Protein AF-A0A367INP3-F1 (afdb_monomer)

Sequence (95 aa):
MYYDFNIPYPSNPTKEDLNRIEKILERIHSDQSSVIALNVSSKSGVSEVKPVLPIAPDRFPNMKQLTRATVEIDDHRKNYQLSSSSSSTHVDILA

Solvent-accessible surface area (backbone atoms only — not comparable to full-atom values): 5841 Å² total; per-residue (Å²): 118,49,78,46,73,69,45,81,36,66,90,77,70,49,74,68,52,52,55,51,50,49,55,51,49,56,72,68,59,57,102,52,49,32,42,37,16,42,24,32,72,31,72,90,36,72,81,76,62,71,77,69,77,70,78,60,52,88,81,39,79,56,47,50,70,39,29,22,39,36,50,57,81,92,46,83,82,70,51,59,70,72,76,69,74,80,76,55,91,64,50,76,39,83,80

Mean predicted aligned error: 5.39 Å

Nearest PDB structures (foldseek):
  1z2a-assembly1_A  TM=4.085E-01  e=4.819E+00  Mus musculus
  6dqw-assembly1_A  TM=3.239E-01  e=3.468E+00  Flavobacterium johnsoniae UW101
  1qg4-assembly1_A  TM=3.900E-01  e=4.512E+00  Canis lupus familiaris

pLDDT: mean 86.08, std 11.52, range [54.19, 96.38]

Radius of gyration: 14.35 Å; Cα contacts (8 Å, |Δi|>4): 149; chains: 1; bounding box: 31×33×38 Å

Secondary structure (DSSP, 8-state):
-EEEEEEE--SS--HHHHHHHHHHHHHH--SS-EEEEEEEEESS-GGG-PPPPPSSTTT-TTEEEEEEEEE--S-TTGGGGGTS-SS-TT-SEE-

Organism: Rhizopus azygosporus (NCBI:txid86630)

Structure (mmCIF, N/CA/C/O backbone):
data_AF-A0A367INP3-F1
#
_entry.id   AF-A0A367INP3-F1
#
loop_
_atom_site.group_PDB
_atom_site.id
_atom_site.type_symbol
_atom_site.label_atom_id
_atom_site.label_alt_id
_atom_site.label_comp_id
_atom_site.label_asym_id
_atom_site.label_entity_id
_atom_site.label_seq_id
_atom_site.pdbx_PDB_ins_code
_atom_site.Cartn_x
_atom_site.Cartn_y
_atom_site.Cartn_z
_atom_site.occupancy
_atom_site.B_iso_or_equiv
_atom_site.auth_seq_id
_atom_site.auth_comp_id
_atom_site.auth_asym_id
_atom_site.auth_atom_id
_atom_site.pdbx_PDB_model_num
ATOM 1 N N . MET A 1 1 ? -17.444 -5.603 7.859 1.00 85.00 1 MET A N 1
ATOM 2 C CA . MET A 1 1 ? -15.995 -5.723 7.582 1.00 85.00 1 MET A CA 1
ATOM 3 C C . MET A 1 1 ? -15.728 -5.128 6.213 1.00 85.00 1 MET A C 1
ATOM 5 O O . MET A 1 1 ? -16.404 -5.521 5.268 1.00 85.00 1 MET A O 1
ATOM 9 N N . TYR A 1 2 ? -14.820 -4.158 6.132 1.00 91.06 2 TYR A N 1
ATOM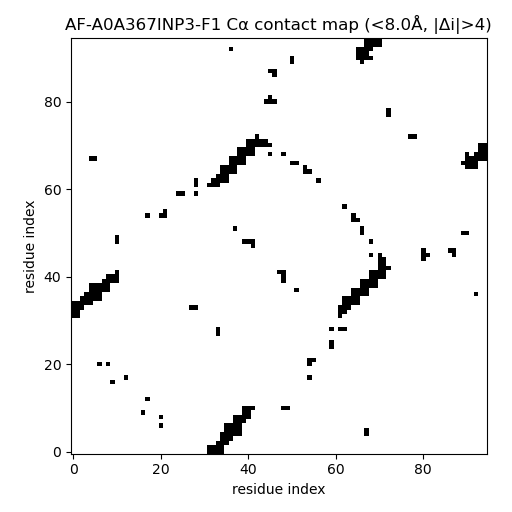 10 C CA . TYR A 1 2 ? -14.524 -3.396 4.913 1.00 91.06 2 TYR A CA 1
ATOM 11 C C . TYR A 1 2 ? -13.134 -3.738 4.361 1.00 91.06 2 TYR A C 1
ATOM 13 O O . TYR A 1 2 ? -12.214 -3.997 5.138 1.00 91.06 2 TYR A O 1
ATOM 21 N N . TYR A 1 3 ? -12.979 -3.706 3.036 1.00 93.62 3 TYR A N 1
ATOM 22 C CA . TYR A 1 3 ? -11.724 -4.010 2.353 1.00 93.62 3 TYR A CA 1
ATOM 23 C C . TYR A 1 3 ? -11.425 -2.990 1.256 1.00 93.62 3 TYR A C 1
ATOM 25 O O . TYR A 1 3 ? -12.282 -2.737 0.413 1.00 93.62 3 TYR A O 1
ATOM 33 N N . ASP A 1 4 ? -10.201 -2.460 1.232 1.00 94.44 4 ASP A N 1
ATOM 34 C CA . ASP A 1 4 ? -9.701 -1.640 0.120 1.00 94.44 4 ASP A CA 1
ATOM 35 C C . ASP A 1 4 ? -8.197 -1.843 -0.078 1.00 94.44 4 ASP A C 1
ATOM 37 O O . ASP A 1 4 ? -7.376 -1.401 0.721 1.00 94.44 4 ASP A O 1
ATOM 41 N N . PHE A 1 5 ? -7.819 -2.515 -1.160 1.00 95.38 5 PHE A N 1
ATOM 42 C CA . PHE A 1 5 ? -6.432 -2.907 -1.411 1.00 95.38 5 PHE A CA 1
ATOM 43 C C . PHE A 1 5 ? -5.712 -2.019 -2.432 1.00 95.38 5 PHE A C 1
ATOM 45 O O . PHE A 1 5 ? -4.748 -2.462 -3.065 1.00 95.38 5 PHE A O 1
ATOM 52 N N . ASN A 1 6 ? -6.183 -0.791 -2.663 1.00 95.44 6 ASN A N 1
ATOM 53 C CA . ASN A 1 6 ? -5.591 0.076 -3.679 1.00 95.44 6 ASN A CA 1
ATOM 54 C C . ASN A 1 6 ? -5.462 1.543 -3.255 1.00 95.44 6 ASN A C 1
ATOM 56 O O . ASN A 1 6 ? -5.536 2.432 -4.104 1.00 95.44 6 ASN A O 1
ATOM 60 N N . ILE A 1 7 ? -5.232 1.807 -1.968 1.00 95.75 7 ILE A N 1
ATOM 61 C CA . ILE A 1 7 ? -4.948 3.163 -1.490 1.00 95.75 7 ILE A CA 1
ATOM 62 C C . ILE A 1 7 ? -3.575 3.587 -2.033 1.00 95.75 7 ILE A C 1
ATOM 64 O O . ILE A 1 7 ? -2.580 2.966 -1.664 1.00 95.75 7 ILE A O 1
ATOM 68 N N . PRO A 1 8 ? -3.466 4.609 -2.902 1.00 94.06 8 PRO A N 1
ATOM 69 C CA . PRO A 1 8 ? -2.186 4.965 -3.506 1.00 94.06 8 PRO A CA 1
ATOM 70 C C . PRO A 1 8 ? -1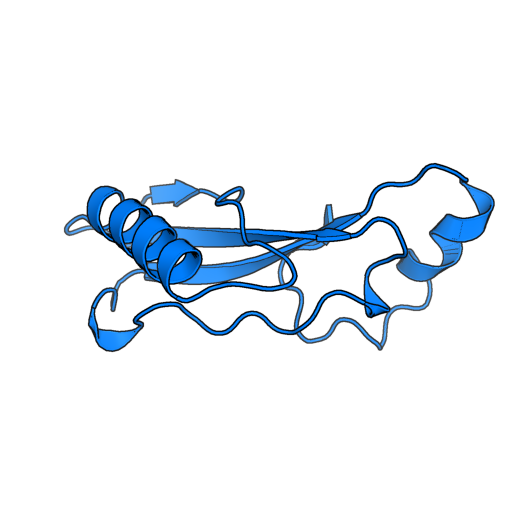.199 5.476 -2.454 1.00 94.06 8 PRO A C 1
ATOM 72 O O . PRO A 1 8 ? -1.512 6.413 -1.718 1.00 94.06 8 PRO A O 1
ATOM 75 N N . TYR A 1 9 ? -0.001 4.895 -2.418 1.00 94.50 9 TYR A N 1
ATOM 76 C CA . TYR A 1 9 ? 1.094 5.319 -1.554 1.00 94.50 9 TYR A CA 1
ATOM 77 C C . TYR A 1 9 ? 2.295 5.753 -2.409 1.00 94.50 9 TYR A C 1
ATOM 79 O O . TYR A 1 9 ? 2.857 4.939 -3.148 1.00 94.50 9 TYR A O 1
ATOM 87 N N . PRO A 1 10 ? 2.702 7.031 -2.355 1.00 91.19 10 PRO A N 1
ATOM 88 C CA . PRO A 1 10 ? 3.811 7.527 -3.160 1.00 91.19 10 PRO A CA 1
ATOM 89 C C . PRO A 1 10 ? 5.144 6.929 -2.699 1.00 91.19 10 PRO A C 1
ATOM 91 O O . PRO A 1 10 ? 5.406 6.802 -1.505 1.00 91.19 10 PRO A O 1
ATOM 94 N N . SER A 1 11 ? 6.033 6.619 -3.645 1.00 85.00 11 SER A N 1
ATOM 95 C CA . SER A 1 11 ? 7.338 6.002 -3.358 1.00 85.00 11 SER A CA 1
ATOM 96 C C . SER A 1 11 ? 8.246 6.880 -2.482 1.00 85.00 11 SER A C 1
ATOM 98 O O . SER A 1 11 ? 9.079 6.361 -1.740 1.00 85.00 11 SER A O 1
ATOM 100 N N . ASN A 1 12 ? 8.074 8.206 -2.552 1.00 88.06 12 ASN A N 1
ATOM 101 C CA . ASN A 1 12 ? 8.741 9.196 -1.706 1.00 88.06 12 ASN A CA 1
ATOM 102 C C . ASN A 1 12 ? 7.674 10.101 -1.065 1.00 88.06 12 ASN A C 1
ATOM 104 O O . ASN A 1 12 ? 7.362 11.152 -1.625 1.00 88.06 12 ASN A O 1
ATOM 108 N N . PRO A 1 13 ? 7.070 9.679 0.056 1.00 90.50 13 PRO A N 1
ATOM 109 C CA . PRO A 1 13 ? 5.956 10.394 0.663 1.00 90.50 13 PRO A CA 1
ATOM 110 C C . PRO A 1 13 ? 6.407 11.720 1.276 1.00 90.50 13 PRO A C 1
ATOM 112 O O . PRO A 1 13 ? 7.348 11.770 2.070 1.00 90.50 13 PRO A O 1
ATOM 115 N N . THR A 1 14 ? 5.701 12.795 0.935 1.00 94.06 14 THR A N 1
ATOM 116 C CA . THR A 1 14 ? 5.781 14.075 1.647 1.00 94.06 14 THR A CA 1
ATOM 117 C C . THR A 1 14 ? 4.845 14.075 2.857 1.00 94.06 14 THR A C 1
ATOM 119 O O . THR A 1 14 ? 3.982 13.206 3.008 1.00 94.06 14 THR A O 1
ATOM 122 N N . LYS A 1 15 ? 4.979 15.070 3.740 1.00 93.56 15 LYS A N 1
ATOM 123 C CA . LYS A 1 15 ? 4.066 15.218 4.883 1.00 93.56 15 LYS A CA 1
ATOM 124 C C . LYS A 1 15 ? 2.629 15.458 4.409 1.00 93.56 15 LYS A C 1
ATOM 126 O O . LYS A 1 15 ? 1.680 14.958 5.006 1.00 93.56 15 LYS A O 1
ATOM 131 N N . GLU A 1 16 ? 2.471 16.207 3.326 1.00 95.06 16 GLU A N 1
ATOM 132 C CA . GLU A 1 16 ? 1.196 16.496 2.682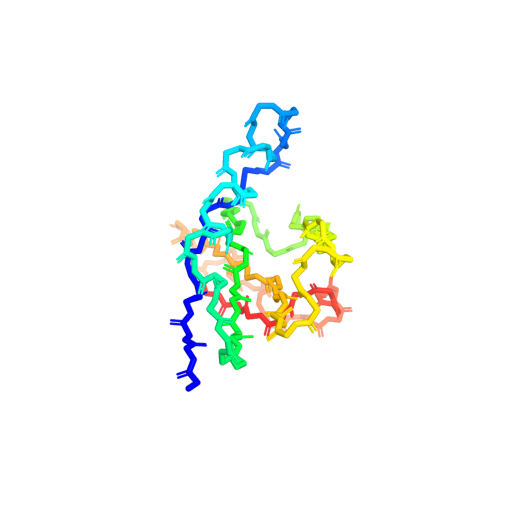 1.00 95.06 16 GLU A CA 1
ATOM 133 C C . GLU A 1 16 ? 0.535 15.220 2.147 1.00 95.06 16 GLU A C 1
ATOM 135 O O . GLU A 1 16 ? -0.669 15.033 2.340 1.00 95.06 16 GLU A O 1
ATOM 140 N N . ASP A 1 17 ? 1.319 14.318 1.548 1.00 93.88 17 ASP A N 1
ATOM 141 C CA . ASP A 1 17 ? 0.827 13.021 1.075 1.00 93.88 17 ASP A CA 1
ATOM 142 C C . ASP A 1 17 ? 0.313 12.161 2.228 1.00 93.88 17 ASP A C 1
ATOM 144 O O . ASP A 1 17 ? -0.801 11.640 2.162 1.00 93.88 17 ASP A O 1
ATOM 148 N N . LEU A 1 18 ? 1.088 12.060 3.312 1.00 94.19 18 LEU A N 1
ATOM 149 C CA . LEU A 1 18 ? 0.697 11.283 4.490 1.00 94.19 18 LEU A CA 1
ATOM 150 C C . LEU A 1 18 ? -0.585 11.835 5.122 1.00 94.19 18 LEU A C 1
ATOM 152 O O . LEU A 1 18 ? -1.507 11.068 5.387 1.00 94.19 18 LEU A O 1
ATOM 156 N N . ASN A 1 19 ? -0.702 13.159 5.255 1.00 95.19 19 ASN A N 1
ATOM 157 C CA . ASN A 1 19 ? -1.922 13.808 5.745 1.00 95.19 19 ASN A CA 1
ATOM 158 C C . ASN A 1 19 ? -3.130 13.538 4.833 1.00 95.19 19 ASN A C 1
ATOM 160 O O . ASN A 1 19 ? -4.267 13.426 5.297 1.00 95.19 19 ASN A O 1
ATOM 164 N N . ARG A 1 20 ? -2.918 13.479 3.513 1.00 95.31 20 ARG A N 1
ATOM 165 C CA . ARG A 1 20 ? -3.982 13.165 2.555 1.00 95.31 20 ARG A CA 1
ATOM 166 C C . ARG A 1 20 ? -4.436 11.718 2.699 1.00 95.31 20 ARG A C 1
ATOM 168 O O . ARG A 1 20 ? -5.641 11.481 2.705 1.00 95.31 20 ARG A O 1
ATOM 175 N N . ILE A 1 21 ? -3.501 10.777 2.811 1.00 95.75 21 ILE A N 1
ATOM 176 C CA . ILE A 1 21 ? -3.825 9.362 3.004 1.00 95.75 21 ILE A CA 1
ATOM 177 C C . ILE A 1 21 ? -4.532 9.173 4.343 1.00 95.75 21 ILE A C 1
ATOM 179 O O . ILE A 1 21 ? -5.575 8.536 4.384 1.00 95.75 21 ILE A O 1
ATOM 183 N N . GLU A 1 22 ? -4.060 9.810 5.411 1.00 95.44 22 GLU A N 1
ATOM 184 C CA . GLU A 1 22 ? -4.703 9.773 6.725 1.00 95.44 22 GLU A CA 1
ATOM 185 C C . GLU A 1 22 ? -6.168 10.235 6.674 1.00 95.44 22 GLU A C 1
ATOM 187 O O . GLU A 1 22 ? -7.035 9.572 7.234 1.00 95.44 22 GLU A O 1
ATOM 192 N N . LYS A 1 23 ? -6.487 11.296 5.919 1.00 94.88 23 LYS A N 1
ATOM 193 C CA . LYS A 1 23 ? -7.884 11.719 5.682 1.00 94.88 23 LYS A CA 1
ATOM 194 C C . LYS A 1 23 ? -8.708 10.690 4.906 1.00 94.88 23 LYS A C 1
ATOM 196 O O . LYS A 1 23 ? -9.925 10.633 5.071 1.00 94.88 23 LYS A O 1
ATOM 201 N N . ILE A 1 24 ? -8.084 9.920 4.015 1.00 94.44 24 ILE A N 1
ATOM 202 C CA . ILE A 1 24 ? -8.755 8.809 3.326 1.00 94.44 24 ILE A CA 1
ATOM 203 C C . ILE A 1 24 ? -9.041 7.694 4.335 1.00 94.44 24 ILE A C 1
ATOM 205 O O . ILE A 1 24 ? -10.175 7.223 4.400 1.00 94.44 24 ILE A O 1
ATOM 209 N N . LEU A 1 25 ? -8.054 7.330 5.159 1.00 94.88 25 LEU A N 1
ATOM 210 C CA . LEU A 1 25 ? -8.216 6.321 6.204 1.00 94.88 25 LEU A CA 1
ATOM 211 C C . LEU A 1 25 ? -9.289 6.730 7.215 1.00 94.88 25 LEU A C 1
ATOM 213 O O . LEU A 1 25 ? -10.112 5.902 7.570 1.00 94.88 25 LEU A O 1
ATOM 217 N N . GLU A 1 26 ? -9.367 8.004 7.594 1.00 94.38 26 GLU A N 1
ATOM 218 C CA . GLU A 1 26 ? -10.413 8.538 8.474 1.00 94.38 26 GLU A CA 1
ATOM 219 C C . GLU A 1 26 ? -11.824 8.388 7.888 1.00 94.38 26 GLU A C 1
ATOM 221 O O . GLU A 1 26 ? -12.762 8.092 8.618 1.00 94.38 26 GLU A O 1
ATOM 226 N N . ARG A 1 27 ? -11.986 8.527 6.566 1.00 91.12 27 ARG A N 1
ATOM 227 C CA . ARG A 1 27 ? -13.281 8.298 5.896 1.00 91.12 27 ARG A CA 1
ATOM 228 C C . ARG A 1 27 ? -13.657 6.822 5.816 1.00 91.12 27 ARG A C 1
ATOM 230 O O . ARG A 1 27 ? -14.840 6.501 5.797 1.00 91.12 27 ARG A O 1
ATOM 237 N N . ILE A 1 28 ? -12.661 5.947 5.704 1.00 91.06 28 ILE A N 1
ATOM 238 C CA . ILE A 1 28 ? -12.850 4.492 5.660 1.00 91.06 28 ILE A CA 1
ATOM 239 C C . ILE A 1 28 ? -13.088 3.939 7.068 1.00 91.06 28 ILE A C 1
ATOM 241 O O . ILE A 1 28 ? -13.845 2.982 7.248 1.00 91.06 28 ILE A O 1
ATOM 245 N N . HIS A 1 29 ? -12.429 4.534 8.061 1.00 87.44 29 HIS A N 1
ATOM 246 C CA . HIS A 1 29 ? -12.517 4.143 9.450 1.00 87.44 29 HIS A CA 1
ATOM 247 C C . HIS A 1 29 ? -13.949 4.353 9.946 1.00 87.44 29 HIS A C 1
ATOM 249 O O . HIS A 1 29 ? -14.402 5.466 10.200 1.00 87.44 29 HIS A O 1
ATOM 255 N N . SER A 1 30 ? -14.655 3.241 10.098 1.00 77.38 30 SER A N 1
ATOM 256 C CA . SER A 1 30 ? -15.978 3.157 10.709 1.00 77.38 30 SER A CA 1
ATOM 257 C C . SER A 1 30 ? -15.880 2.335 11.996 1.00 77.38 30 SER A C 1
ATOM 259 O O . SER A 1 30 ? -14.811 1.830 12.335 1.00 77.38 30 SER A O 1
ATOM 261 N N . ASP A 1 31 ? -16.998 2.131 12.691 1.00 76.12 31 ASP A N 1
ATOM 262 C CA . ASP A 1 31 ? -17.047 1.281 13.893 1.00 76.12 31 ASP A CA 1
ATOM 263 C C . ASP A 1 31 ? -16.763 -0.211 13.612 1.00 76.12 31 ASP A C 1
ATOM 265 O O . ASP A 1 31 ? -16.699 -1.027 14.530 1.00 76.12 31 ASP A O 1
ATOM 269 N N . GLN A 1 32 ? -16.599 -0.601 12.344 1.00 84.38 32 GLN A N 1
ATOM 270 C CA . GLN A 1 32 ? -16.311 -1.974 11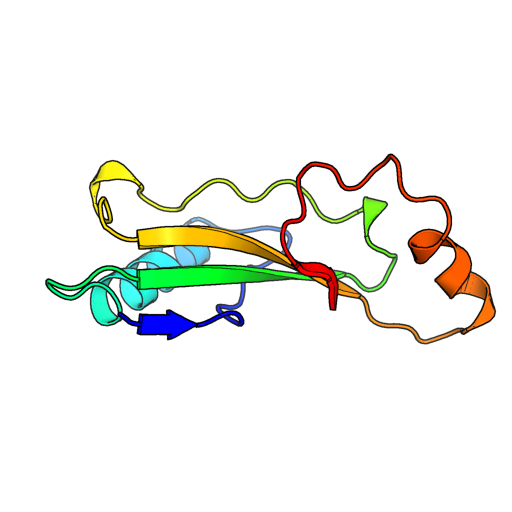.937 1.00 84.38 32 GLN A CA 1
ATOM 271 C C . GLN A 1 32 ? -14.829 -2.188 11.618 1.00 84.38 32 GLN A C 1
ATOM 273 O O . GLN A 1 32 ? -14.124 -1.286 11.169 1.00 84.38 32 GLN A O 1
ATOM 278 N N . SER A 1 33 ? -14.372 -3.435 11.753 1.00 91.81 33 SER A N 1
ATOM 279 C CA . SER A 1 33 ? -13.035 -3.832 11.313 1.00 91.81 33 SER A CA 1
ATOM 280 C C . SER A 1 33 ? -12.839 -3.611 9.810 1.00 91.81 33 SER A C 1
ATOM 282 O O . SER A 1 33 ? -13.720 -3.901 8.984 1.00 91.81 33 SER A O 1
ATOM 284 N N . SER A 1 34 ? -11.656 -3.117 9.453 1.00 94.75 34 SER A N 1
ATOM 285 C CA . SER A 1 34 ? -11.262 -2.870 8.068 1.00 94.75 34 SER A CA 1
ATOM 286 C C . SER A 1 34 ? -9.868 -3.418 7.780 1.00 94.75 34 SER A C 1
ATOM 288 O O . SER A 1 34 ? -9.010 -3.489 8.660 1.00 94.75 34 SER A O 1
ATOM 290 N N . VAL A 1 35 ? -9.642 -3.839 6.538 1.00 95.62 35 VAL A N 1
ATOM 291 C CA . VAL A 1 35 ? -8.315 -4.211 6.044 1.00 95.62 35 VAL A CA 1
ATOM 292 C C . VAL A 1 35 ? -8.049 -3.405 4.789 1.00 95.62 35 VAL A C 1
ATOM 294 O O . VAL A 1 35 ? -8.802 -3.497 3.821 1.00 95.62 35 VAL A O 1
ATOM 297 N N . ILE A 1 36 ? -6.981 -2.620 4.803 1.00 96.12 36 ILE A N 1
ATOM 298 C CA . ILE A 1 36 ? -6.579 -1.809 3.660 1.00 96.12 36 ILE A CA 1
ATOM 299 C C . ILE A 1 36 ? -5.180 -2.185 3.199 1.00 96.12 36 ILE A C 1
ATOM 301 O O . ILE A 1 36 ? -4.392 -2.707 3.985 1.00 96.12 36 ILE A O 1
ATOM 305 N N . ALA A 1 37 ? -4.859 -1.913 1.937 1.00 96.06 37 ALA A N 1
ATOM 306 C CA . ALA A 1 37 ? -3.494 -2.006 1.439 1.00 96.06 37 ALA A CA 1
ATOM 307 C C . ALA A 1 37 ? -3.034 -0.679 0.837 1.00 96.06 37 ALA A C 1
ATOM 309 O O . ALA A 1 37 ? -3.706 -0.096 -0.018 1.00 96.06 37 ALA A O 1
ATOM 310 N N . LEU A 1 38 ? -1.865 -0.238 1.290 1.00 96.38 38 LEU A N 1
ATOM 311 C CA . LEU A 1 38 ? -1.138 0.913 0.780 1.00 96.38 38 LEU A CA 1
ATOM 312 C C . LEU A 1 38 ? -0.332 0.449 -0.436 1.00 96.38 38 LEU A C 1
ATOM 314 O O . LEU A 1 38 ? 0.579 -0.368 -0.311 1.00 96.38 38 LEU A O 1
ATOM 318 N N . ASN A 1 39 ? -0.726 0.917 -1.617 1.00 94.88 39 ASN A N 1
ATOM 319 C CA . ASN A 1 39 ? -0.194 0.473 -2.894 1.00 94.88 39 ASN A CA 1
ATOM 320 C C . ASN A 1 39 ? 0.988 1.335 -3.340 1.00 94.88 39 ASN A C 1
ATOM 322 O O . ASN A 1 39 ? 0.810 2.501 -3.697 1.00 94.88 39 ASN A O 1
ATOM 326 N N . VAL A 1 40 ? 2.172 0.733 -3.370 1.00 93.12 40 VAL A N 1
ATOM 327 C CA . VAL A 1 40 ? 3.398 1.314 -3.908 1.00 93.12 40 VAL A CA 1
ATOM 328 C C . VAL A 1 40 ? 3.614 0.786 -5.318 1.00 93.12 40 VAL A C 1
ATOM 330 O O . VAL A 1 40 ? 3.823 -0.411 -5.522 1.00 93.12 40 VAL A O 1
ATOM 333 N N . SER A 1 41 ? 3.611 1.687 -6.294 1.00 90.75 41 SER A N 1
ATOM 334 C CA . SER A 1 41 ? 3.961 1.339 -7.670 1.00 90.75 41 SER A CA 1
ATOM 335 C C . SER A 1 41 ? 5.477 1.380 -7.874 1.00 90.75 41 SER A C 1
ATOM 337 O O . SER A 1 41 ? 6.139 2.339 -7.471 1.00 90.75 41 SER A O 1
ATOM 339 N N . SER A 1 42 ? 6.023 0.361 -8.535 1.00 87.19 42 SER A N 1
ATOM 340 C CA . SER A 1 42 ? 7.433 0.267 -8.917 1.00 87.19 42 SER A CA 1
ATOM 341 C C . SER A 1 42 ? 7.564 -0.109 -10.390 1.00 87.19 42 SER A C 1
ATOM 343 O O . SER A 1 42 ? 6.888 -1.014 -10.868 1.00 87.19 42 SER A O 1
ATOM 345 N N . LYS A 1 43 ? 8.458 0.570 -11.112 1.00 83.88 43 LYS A N 1
ATOM 346 C CA . LYS A 1 43 ? 8.782 0.240 -12.513 1.00 83.88 43 LYS A CA 1
ATOM 347 C C . LYS A 1 43 ? 9.975 -0.706 -12.636 1.00 83.88 43 LYS A C 1
ATOM 349 O O . LYS A 1 43 ? 10.119 -1.409 -13.628 1.00 83.88 43 LYS A O 1
ATOM 354 N N . SER A 1 44 ? 10.860 -0.697 -11.645 1.00 76.31 44 SER A N 1
ATOM 355 C CA . SER A 1 44 ? 12.129 -1.428 -11.701 1.00 76.31 44 SER A CA 1
ATOM 356 C C . SER A 1 44 ? 12.037 -2.822 -11.077 1.00 76.31 44 SER A C 1
ATOM 358 O O . SER A 1 44 ? 12.892 -3.668 -11.349 1.00 76.31 44 SER A O 1
ATOM 360 N N . GLY A 1 45 ? 11.021 -3.052 -10.234 1.00 78.62 45 GLY A N 1
ATOM 361 C CA . GLY A 1 45 ? 10.783 -4.333 -9.575 1.00 78.62 45 GLY A CA 1
ATOM 362 C C . GLY A 1 45 ? 10.433 -4.261 -8.088 1.00 78.62 45 GLY A C 1
ATOM 363 O O . GLY A 1 45 ? 10.410 -3.191 -7.474 1.00 78.62 45 GLY A O 1
ATOM 364 N N . VAL A 1 46 ? 10.174 -5.431 -7.496 1.00 80.00 46 VAL A N 1
ATOM 365 C CA . VAL A 1 46 ? 9.742 -5.578 -6.089 1.00 80.00 46 VAL A CA 1
ATOM 366 C C . VAL A 1 46 ? 10.845 -5.201 -5.104 1.00 80.00 46 VAL A C 1
ATOM 368 O O . VAL A 1 46 ? 10.558 -4.673 -4.034 1.00 80.00 46 VAL A O 1
ATOM 371 N N . SER A 1 47 ? 12.111 -5.427 -5.461 1.00 78.75 47 SER A N 1
ATOM 372 C CA . SER A 1 47 ? 13.258 -5.157 -4.584 1.00 78.75 47 SER A CA 1
ATOM 373 C C . SER A 1 47 ? 13.437 -3.678 -4.234 1.00 78.75 47 SER A C 1
ATOM 375 O O . SER A 1 47 ? 14.084 -3.364 -3.241 1.00 78.75 47 SER A O 1
ATOM 377 N N . GLU A 1 48 ? 12.884 -2.769 -5.040 1.00 78.56 48 GLU A N 1
ATOM 378 C CA . GLU A 1 48 ? 12.936 -1.323 -4.790 1.00 78.56 48 GLU A CA 1
ATOM 379 C C . GLU A 1 48 ? 11.764 -0.815 -3.943 1.00 78.56 48 GLU A C 1
ATOM 381 O O . GLU A 1 48 ? 11.777 0.332 -3.487 1.00 78.56 48 GLU A O 1
ATOM 386 N N . VAL A 1 49 ? 10.751 -1.653 -3.704 1.00 83.44 49 VAL A N 1
ATOM 387 C CA . VAL A 1 49 ? 9.621 -1.290 -2.851 1.00 83.44 49 VAL A CA 1
ATOM 388 C C . VAL A 1 49 ? 10.114 -1.238 -1.416 1.00 83.44 49 VAL A C 1
ATOM 390 O O . VAL A 1 49 ? 10.506 -2.250 -0.840 1.00 83.44 49 VAL A O 1
ATOM 393 N N . LYS A 1 50 ? 10.102 -0.044 -0.827 1.00 84.44 50 LYS A N 1
ATOM 394 C CA . LYS A 1 50 ? 10.456 0.146 0.580 1.00 84.44 50 LYS A CA 1
ATOM 395 C C . LYS A 1 50 ? 9.319 -0.347 1.483 1.00 84.44 50 LYS A C 1
ATOM 397 O O . LYS A 1 50 ? 8.157 -0.240 1.088 1.00 84.44 50 LYS A O 1
ATOM 402 N N . PRO A 1 51 ? 9.627 -0.831 2.698 1.00 82.06 51 PRO A N 1
ATOM 403 C CA . PRO A 1 51 ? 8.606 -1.119 3.696 1.00 82.06 51 PRO A CA 1
ATOM 404 C C . PRO A 1 51 ? 7.723 0.104 3.945 1.00 82.06 51 PRO A C 1
ATOM 406 O O . PRO A 1 51 ? 8.233 1.209 4.153 1.00 82.06 51 PRO A O 1
ATOM 409 N N . VAL A 1 52 ? 6.407 -0.100 3.934 1.00 89.19 52 VAL A N 1
ATOM 410 C CA . VAL A 1 52 ? 5.442 0.937 4.294 1.00 89.19 52 VAL A CA 1
ATOM 411 C C . VAL A 1 52 ? 5.079 0.756 5.759 1.00 89.19 52 VAL A C 1
ATOM 413 O O . VAL A 1 52 ? 4.658 -0.318 6.185 1.00 89.19 52 VAL A O 1
ATOM 416 N N . LEU A 1 53 ? 5.270 1.811 6.547 1.00 89.75 53 LEU A N 1
ATOM 417 C CA . LEU A 1 53 ? 4.834 1.819 7.936 1.00 89.75 53 LEU A CA 1
ATOM 418 C C . LEU A 1 53 ? 3.335 2.142 8.001 1.00 89.75 53 LEU A C 1
ATOM 420 O O . LEU A 1 53 ? 2.873 2.988 7.230 1.00 89.75 53 LEU A O 1
ATOM 424 N N . PRO A 1 54 ? 2.578 1.523 8.925 1.00 92.06 54 PRO A N 1
ATOM 425 C CA . PRO A 1 54 ? 1.188 1.888 9.159 1.00 92.06 54 PRO A CA 1
ATOM 426 C C . PRO A 1 54 ? 1.043 3.387 9.444 1.00 92.06 54 PRO A C 1
ATOM 428 O O . PRO A 1 54 ? 1.783 3.957 10.248 1.00 92.06 54 PRO A O 1
ATOM 431 N N . ILE A 1 55 ? 0.072 4.025 8.799 1.00 94.00 55 ILE A N 1
ATOM 432 C CA . ILE A 1 55 ? -0.207 5.453 8.952 1.00 94.00 55 ILE A CA 1
ATOM 433 C C . ILE A 1 55 ? -1.122 5.634 10.159 1.00 94.00 55 ILE A C 1
ATOM 435 O O . ILE A 1 55 ? -2.225 5.092 10.176 1.00 94.00 55 ILE A O 1
ATOM 439 N N . ALA A 1 56 ? -0.663 6.400 11.152 1.00 93.31 56 ALA A N 1
ATOM 440 C CA . ALA A 1 56 ? -1.404 6.726 12.374 1.00 93.31 56 ALA A CA 1
ATOM 441 C C . ALA A 1 56 ? -2.101 5.505 13.029 1.00 93.31 56 ALA A C 1
ATOM 443 O O . ALA A 1 56 ? -3.320 5.524 13.219 1.00 93.31 56 ALA A O 1
ATOM 444 N N . PRO A 1 57 ? -1.359 4.436 13.384 1.00 91.12 57 PRO A N 1
ATOM 445 C CA . PRO A 1 57 ? -1.944 3.195 13.904 1.00 91.12 57 PRO A CA 1
ATOM 446 C C . PRO A 1 57 ? -2.796 3.416 15.163 1.00 91.12 57 PRO A C 1
ATOM 448 O O . PRO A 1 57 ? -3.838 2.785 15.310 1.00 91.12 57 PRO A O 1
ATOM 451 N N . ASP A 1 58 ? -2.416 4.373 16.015 1.00 93.38 58 ASP A N 1
ATOM 452 C CA . ASP A 1 58 ? -3.164 4.719 17.230 1.00 93.38 58 ASP A CA 1
ATOM 453 C C . ASP A 1 58 ? -4.534 5.354 16.932 1.00 93.38 58 ASP A C 1
ATOM 455 O O . ASP A 1 58 ? -5.463 5.235 17.729 1.00 93.38 58 ASP A O 1
ATOM 459 N N . ARG A 1 59 ? -4.683 6.021 15.777 1.00 93.50 59 ARG A N 1
ATOM 460 C CA . ARG A 1 59 ? -5.956 6.614 15.335 1.00 93.50 59 ARG A CA 1
ATOM 461 C C . ARG A 1 59 ? -6.877 5.599 14.667 1.00 93.50 59 ARG A C 1
ATOM 463 O O . ARG A 1 59 ? -8.082 5.828 14.624 1.00 93.50 59 ARG A O 1
ATOM 470 N N . PHE A 1 60 ? -6.323 4.506 14.143 1.00 93.75 60 PHE A N 1
ATOM 471 C CA . PHE A 1 60 ? -7.060 3.505 13.372 1.00 93.75 60 PHE A CA 1
ATOM 472 C C . PHE A 1 60 ? -6.874 2.085 13.943 1.00 93.75 60 PHE A C 1
ATOM 474 O O . PHE A 1 60 ? -6.430 1.185 13.226 1.00 93.75 60 PHE A O 1
ATOM 481 N N . PRO A 1 61 ? -7.238 1.840 15.217 1.00 92.00 61 PRO A N 1
ATOM 482 C CA . PRO A 1 61 ? -6.926 0.589 15.916 1.00 92.00 61 PRO A CA 1
ATOM 483 C C . PRO A 1 61 ? -7.626 -0.645 15.325 1.00 92.00 61 PRO A C 1
ATOM 485 O O . PRO A 1 61 ? -7.126 -1.761 15.441 1.00 92.00 61 PRO A O 1
ATOM 488 N N . ASN A 1 62 ? -8.770 -0.455 14.660 1.00 92.94 62 ASN A N 1
ATOM 489 C CA . ASN A 1 62 ? -9.547 -1.528 14.029 1.00 92.94 62 ASN A CA 1
ATOM 490 C C . ASN A 1 62 ? -9.230 -1.704 12.531 1.00 92.94 62 ASN A C 1
ATOM 492 O O . ASN A 1 62 ? -9.956 -2.409 11.821 1.00 92.94 62 ASN A O 1
ATOM 496 N N . MET A 1 63 ? -8.174 -1.050 12.035 1.00 95.12 63 MET A N 1
ATOM 497 C CA . MET A 1 63 ? -7.759 -1.084 10.636 1.00 95.12 63 MET A CA 1
ATOM 498 C C . MET A 1 63 ? -6.422 -1.808 10.484 1.00 95.12 63 MET A C 1
ATOM 500 O O . MET A 1 63 ? -5.372 -1.311 10.887 1.00 95.12 63 MET A O 1
ATOM 504 N N . LYS A 1 64 ? -6.436 -2.971 9.831 1.00 94.94 64 LYS A N 1
ATOM 505 C CA . LYS A 1 64 ? -5.201 -3.642 9.417 1.00 94.94 64 LYS A CA 1
ATOM 506 C C . LYS A 1 64 ? -4.685 -2.979 8.142 1.00 94.94 64 LYS A C 1
ATOM 508 O O . LYS A 1 64 ? -5.377 -2.994 7.128 1.00 94.94 64 LYS A O 1
ATOM 513 N N . GLN A 1 65 ? -3.478 -2.425 8.187 1.00 95.19 65 GLN A N 1
ATOM 514 C CA . GLN A 1 65 ? -2.832 -1.793 7.036 1.00 95.19 65 GLN A CA 1
ATOM 515 C C . GLN A 1 65 ? -1.764 -2.732 6.474 1.00 95.19 65 GLN A C 1
ATOM 517 O O . GLN A 1 65 ? -0.874 -3.160 7.204 1.00 95.19 65 GLN A O 1
ATOM 522 N N . LEU A 1 66 ? -1.891 -3.077 5.197 1.00 95.06 66 LEU A N 1
ATOM 523 C CA . LEU A 1 66 ? -0.998 -3.967 4.458 1.00 95.06 66 LEU A CA 1
ATOM 524 C C . LEU A 1 66 ? -0.143 -3.168 3.470 1.00 95.06 66 LEU A C 1
ATOM 526 O O . LEU A 1 66 ? -0.564 -2.115 2.987 1.00 95.06 66 LEU A O 1
ATOM 530 N N . THR A 1 67 ? 1.012 -3.708 3.100 1.00 93.50 67 THR A N 1
ATOM 531 C CA . THR A 1 67 ? 1.817 -3.194 1.988 1.00 93.50 67 THR A CA 1
ATOM 532 C C . THR A 1 67 ? 1.467 -3.950 0.713 1.00 93.50 67 THR A C 1
ATOM 534 O O . THR A 1 67 ? 1.657 -5.165 0.629 1.00 93.50 67 THR A O 1
ATOM 537 N N . ARG A 1 68 ? 0.998 -3.227 -0.307 1.00 92.88 68 ARG A N 1
ATOM 538 C CA . ARG A 1 68 ? 0.848 -3.760 -1.661 1.00 92.88 68 ARG A CA 1
ATOM 539 C C . ARG A 1 68 ? 1.924 -3.179 -2.568 1.00 92.88 68 ARG A C 1
ATOM 541 O O . ARG A 1 68 ? 2.103 -1.969 -2.614 1.00 92.88 68 ARG A O 1
ATOM 548 N N . ALA A 1 69 ? 2.608 -4.035 -3.311 1.00 90.75 69 ALA A N 1
ATOM 549 C CA . ALA A 1 69 ? 3.501 -3.642 -4.389 1.00 90.75 69 ALA A CA 1
ATOM 550 C C . ALA A 1 69 ? 2.800 -3.885 -5.725 1.00 90.75 69 ALA A C 1
ATOM 552 O O . ALA A 1 69 ? 2.343 -4.999 -5.961 1.00 90.75 69 ALA A O 1
ATOM 553 N N . THR A 1 70 ? 2.735 -2.872 -6.587 1.00 91.00 70 THR A N 1
ATOM 554 C CA . THR A 1 70 ? 2.357 -3.048 -7.996 1.00 91.00 70 THR A CA 1
ATOM 555 C C . THR A 1 70 ? 3.596 -2.862 -8.862 1.00 91.00 70 THR A C 1
ATOM 557 O O . THR A 1 70 ? 4.187 -1.780 -8.843 1.00 91.00 70 THR A O 1
ATOM 560 N N . VAL A 1 71 ? 4.001 -3.887 -9.608 1.00 87.25 71 VAL A N 1
ATOM 561 C CA . VAL A 1 71 ? 5.175 -3.828 -10.487 1.00 87.25 71 VAL A CA 1
ATOM 562 C C . VAL A 1 71 ? 4.752 -3.744 -11.946 1.00 87.25 71 VAL A C 1
ATOM 564 O O . VAL A 1 71 ? 4.037 -4.599 -12.457 1.00 87.25 71 VAL A O 1
ATOM 567 N N . GLU A 1 72 ? 5.225 -2.714 -12.639 1.00 86.19 72 GLU A N 1
ATOM 568 C CA . GLU A 1 72 ? 5.040 -2.594 -14.083 1.00 86.19 72 GLU A CA 1
ATOM 569 C C . GLU A 1 72 ? 6.014 -3.531 -14.813 1.00 86.19 72 GLU A C 1
ATOM 571 O O . GLU A 1 72 ? 7.224 -3.494 -14.581 1.00 86.19 72 GLU A O 1
ATOM 576 N N . ILE A 1 73 ? 5.484 -4.401 -15.677 1.00 82.75 73 ILE A N 1
ATOM 577 C CA . ILE A 1 73 ? 6.278 -5.366 -16.446 1.00 82.75 73 ILE A CA 1
ATOM 578 C C . ILE A 1 73 ? 6.259 -4.952 -17.914 1.00 82.75 73 ILE A C 1
ATOM 580 O O . ILE A 1 73 ? 5.374 -5.341 -18.674 1.00 82.75 73 ILE A O 1
ATOM 584 N N . ASP A 1 74 ? 7.287 -4.208 -18.312 1.00 83.31 74 ASP A N 1
ATOM 585 C CA . ASP A 1 74 ? 7.473 -3.790 -19.707 1.00 83.31 74 ASP A CA 1
ATOM 586 C C . ASP A 1 74 ? 8.260 -4.821 -20.537 1.00 83.31 74 ASP A C 1
ATOM 588 O O . ASP A 1 74 ? 8.151 -4.874 -21.761 1.00 83.31 74 ASP A O 1
ATOM 592 N N . ASP A 1 75 ? 9.063 -5.667 -19.880 1.00 81.25 75 ASP A N 1
ATOM 593 C CA . ASP A 1 75 ? 9.871 -6.714 -20.514 1.00 81.25 75 ASP A CA 1
ATOM 594 C C . ASP A 1 75 ? 9.746 -8.033 -19.739 1.00 81.25 75 ASP A C 1
ATOM 596 O O . ASP A 1 75 ? 10.219 -8.163 -18.606 1.00 81.25 75 ASP A O 1
ATOM 600 N N . HIS A 1 76 ? 9.156 -9.046 -20.381 1.00 78.69 76 HIS A N 1
ATOM 601 C CA . HIS A 1 76 ? 8.959 -10.385 -19.816 1.00 78.69 76 HIS A CA 1
AT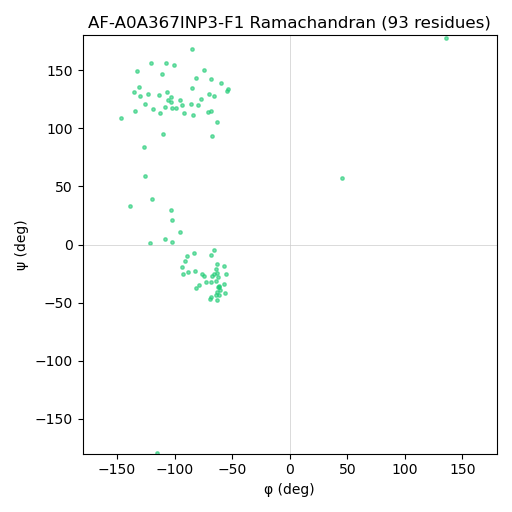OM 602 C C . HIS A 1 76 ? 10.259 -11.047 -19.330 1.00 78.69 76 HIS A C 1
ATOM 604 O O . HIS A 1 76 ? 10.216 -11.885 -18.432 1.00 78.69 76 HIS A O 1
ATOM 610 N N . ARG A 1 77 ? 11.425 -10.671 -19.874 1.00 75.19 77 ARG A N 1
ATOM 611 C CA . ARG A 1 77 ? 12.725 -11.214 -19.446 1.00 75.19 77 ARG A CA 1
ATOM 612 C C . ARG A 1 77 ? 13.201 -10.629 -18.120 1.00 75.19 77 ARG A C 1
ATOM 614 O O . ARG A 1 77 ? 13.947 -11.285 -17.398 1.00 75.19 77 ARG A O 1
ATOM 621 N N . LYS A 1 78 ? 12.748 -9.422 -17.772 1.00 67.25 78 LYS A N 1
ATOM 622 C CA . LYS A 1 78 ? 13.045 -8.761 -16.490 1.00 67.25 78 LYS A CA 1
ATOM 623 C C . LYS A 1 78 ? 12.116 -9.216 -15.359 1.00 67.25 78 LYS A C 1
ATOM 625 O O . LYS A 1 78 ? 12.390 -8.932 -14.197 1.00 67.25 78 LYS A O 1
ATOM 630 N N . ASN A 1 79 ? 11.087 -10.002 -15.681 1.00 66.56 79 ASN A N 1
ATOM 631 C CA . ASN A 1 79 ? 10.135 -10.580 -14.731 1.00 66.56 79 ASN A CA 1
ATOM 632 C C . ASN A 1 79 ? 10.735 -11.664 -13.805 1.00 66.56 79 ASN A C 1
ATOM 634 O O . ASN A 1 79 ? 10.101 -12.100 -12.847 1.00 66.56 79 ASN A O 1
ATOM 638 N N . TYR A 1 80 ? 11.976 -12.099 -14.056 1.00 57.56 80 TYR A N 1
ATOM 639 C CA . TYR A 1 80 ? 12.670 -13.114 -13.248 1.00 57.56 80 TYR A CA 1
ATOM 640 C C . TYR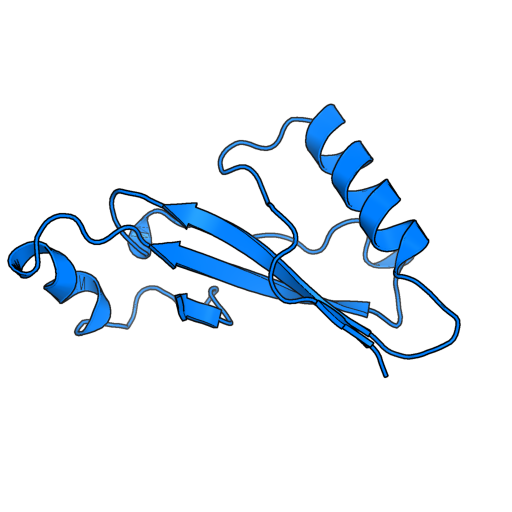 A 1 80 ? 12.794 -12.736 -11.755 1.00 57.56 80 TYR A C 1
ATOM 642 O O . TYR A 1 80 ? 12.984 -13.600 -10.898 1.00 57.56 80 TYR A O 1
ATOM 650 N N . GLN A 1 81 ? 12.626 -11.450 -11.429 1.00 59.69 81 GLN A N 1
ATOM 651 C CA . GLN A 1 81 ? 12.608 -10.945 -10.057 1.00 59.69 81 GLN A CA 1
ATOM 652 C C . GLN A 1 81 ? 11.442 -11.490 -9.209 1.00 59.69 81 GLN A C 1
ATOM 654 O O . GLN A 1 81 ? 11.578 -11.565 -7.991 1.00 59.69 81 GLN A O 1
ATOM 659 N N . LEU A 1 82 ? 10.326 -11.912 -9.825 1.00 61.94 82 LEU A N 1
ATOM 660 C CA . LEU A 1 82 ? 9.205 -12.538 -9.108 1.00 61.94 82 LEU A CA 1
ATOM 661 C C . LEU A 1 82 ? 9.515 -13.981 -8.670 1.00 61.94 82 LEU A C 1
ATOM 663 O O . LEU A 1 82 ? 8.954 -14.460 -7.690 1.00 61.94 82 LEU A O 1
ATOM 667 N N . SER A 1 83 ? 10.409 -14.678 -9.383 1.00 55.88 83 SER A N 1
ATOM 668 C CA . SER A 1 83 ? 10.694 -16.108 -9.181 1.00 55.88 83 SER A CA 1
ATOM 669 C C . SER A 1 83 ? 11.822 -16.421 -8.190 1.00 55.88 83 SER A C 1
ATOM 671 O O . SER A 1 83 ? 11.941 -17.564 -7.758 1.00 55.88 83 SER A O 1
ATOM 673 N N . SER A 1 84 ? 12.650 -15.444 -7.805 1.00 54.78 84 SER A N 1
ATOM 674 C CA . SER A 1 84 ? 13.799 -15.651 -6.90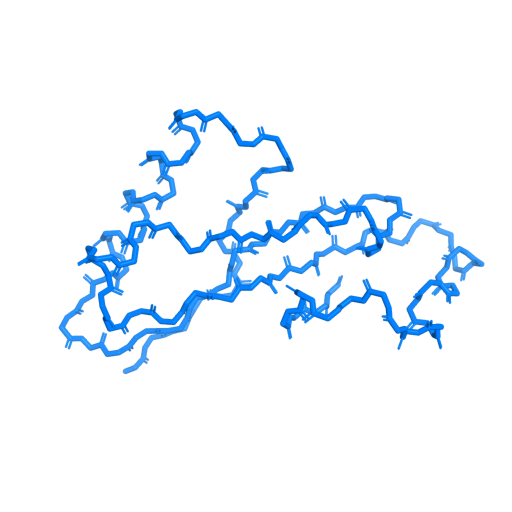1 1.00 54.78 84 SER A CA 1
ATOM 675 C C . SER A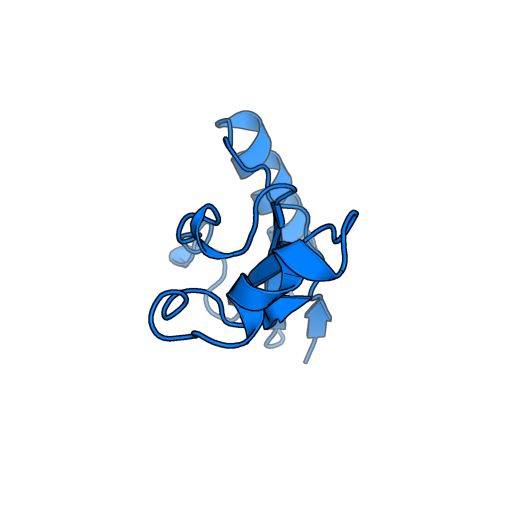 1 84 ?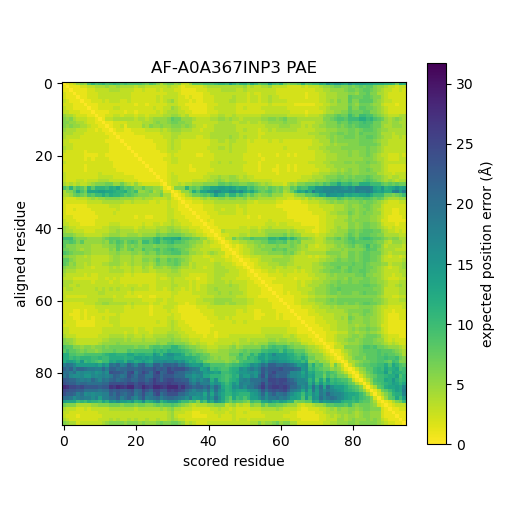 13.537 -15.173 -5.461 1.00 54.78 84 SER A C 1
ATOM 677 O O . SER A 1 84 ? 14.445 -14.702 -4.779 1.00 54.78 84 SER A O 1
ATOM 679 N N . SER A 1 85 ? 12.280 -15.226 -5.017 1.00 55.03 85 SER A N 1
ATOM 680 C CA . SER A 1 85 ? 11.736 -14.516 -3.854 1.00 55.03 85 SER A CA 1
ATOM 681 C C . SER A 1 85 ? 12.277 -14.988 -2.493 1.00 55.03 85 SER A C 1
ATOM 683 O O . SER A 1 85 ? 11.703 -15.861 -1.843 1.00 55.03 85 SER A O 1
ATOM 685 N N . SER A 1 86 ? 13.332 -14.335 -2.009 1.00 54.19 86 SER A N 1
ATOM 686 C CA . SER A 1 86 ? 13.648 -14.234 -0.573 1.00 54.19 86 SER A CA 1
ATOM 687 C C . SER A 1 86 ? 13.725 -12.781 -0.078 1.00 54.19 86 SER A C 1
ATOM 689 O O . SER A 1 86 ? 14.029 -12.542 1.086 1.00 54.19 86 SER A O 1
ATOM 691 N N . SER A 1 87 ? 13.479 -11.799 -0.951 1.00 55.28 87 SER A N 1
ATOM 692 C CA . SER A 1 87 ? 13.775 -10.375 -0.729 1.00 55.28 87 SER A CA 1
ATOM 693 C C . SER A 1 87 ? 12.549 -9.477 -0.499 1.00 55.28 87 SER A C 1
ATOM 695 O O . SER A 1 87 ? 12.711 -8.269 -0.362 1.00 55.28 87 SER A O 1
ATOM 697 N N . SER A 1 88 ? 11.334 -10.033 -0.418 1.00 60.44 88 SER A N 1
ATOM 698 C CA . SER A 1 88 ? 10.084 -9.267 -0.257 1.00 60.44 88 SER A CA 1
ATOM 699 C C . SER A 1 88 ? 9.315 -9.620 1.022 1.00 60.44 88 SER A C 1
ATOM 701 O O . SER A 1 88 ? 8.092 -9.726 1.003 1.00 60.44 88 SER A O 1
ATOM 703 N N . THR A 1 89 ? 10.009 -9.840 2.142 1.00 68.44 89 THR A N 1
ATOM 704 C CA . THR A 1 89 ? 9.375 -10.213 3.424 1.00 68.44 89 THR A CA 1
ATOM 705 C C . THR A 1 89 ? 8.431 -9.141 3.982 1.00 68.44 89 THR A C 1
ATOM 707 O O . THR A 1 89 ? 7.622 -9.443 4.852 1.00 68.44 89 THR A O 1
ATOM 710 N N . HIS A 1 90 ? 8.520 -7.905 3.487 1.00 82.19 90 HIS A N 1
ATOM 711 C CA . HIS A 1 90 ? 7.706 -6.756 3.899 1.00 82.19 90 HIS A CA 1
ATOM 712 C C . HIS A 1 90 ? 6.573 -6.394 2.927 1.00 82.19 90 HIS A C 1
ATOM 714 O O . HIS A 1 90 ? 5.892 -5.396 3.150 1.00 82.19 90 HIS A O 1
ATOM 720 N N . VAL A 1 91 ? 6.385 -7.148 1.840 1.00 88.38 91 VAL A N 1
ATOM 721 C CA . VAL A 1 91 ? 5.270 -6.957 0.901 1.00 88.38 91 VAL A CA 1
ATOM 722 C C . VAL A 1 91 ? 4.216 -8.022 1.184 1.00 88.38 91 VAL A C 1
ATOM 724 O O . VAL A 1 91 ? 4.480 -9.210 1.020 1.00 88.38 91 VAL A O 1
ATOM 727 N N . ASP A 1 92 ? 3.018 -7.599 1.583 1.00 90.44 92 ASP A N 1
ATOM 728 C CA . ASP A 1 92 ? 1.906 -8.509 1.873 1.00 90.44 92 ASP A CA 1
ATOM 729 C C . ASP A 1 92 ? 1.180 -8.951 0.595 1.00 90.44 92 ASP A C 1
ATOM 731 O O . ASP A 1 92 ? 0.717 -10.086 0.490 1.00 90.44 92 ASP A O 1
ATOM 735 N N . ILE A 1 93 ? 1.048 -8.037 -0.372 1.00 90.56 93 ILE A N 1
ATOM 736 C CA . ILE A 1 93 ? 0.336 -8.262 -1.635 1.00 90.56 93 ILE A CA 1
ATOM 737 C C . ILE A 1 93 ? 1.228 -7.820 -2.790 1.00 90.56 93 ILE A C 1
ATOM 739 O O . ILE A 1 93 ? 1.681 -6.678 -2.827 1.00 90.56 93 ILE A O 1
ATOM 743 N N . LEU A 1 94 ? 1.430 -8.701 -3.763 1.00 88.19 94 LEU A N 1
ATOM 744 C CA . LEU A 1 94 ? 2.181 -8.414 -4.978 1.00 88.19 94 LEU A CA 1
ATOM 745 C C . LEU A 1 94 ? 1.242 -8.451 -6.185 1.00 88.19 94 LEU A C 1
ATOM 747 O O . LEU A 1 94 ? 0.473 -9.402 -6.332 1.00 88.19 94 LEU A O 1
ATOM 751 N N . ALA A 1 95 ? 1.281 -7.400 -7.000 1.00 87.19 95 ALA A N 1
ATOM 752 C CA . ALA A 1 95 ? 0.434 -7.190 -8.167 1.00 87.19 95 ALA A CA 1
ATOM 753 C C . ALA A 1 95 ? 1.241 -6.710 -9.375 1.00 87.19 95 ALA A C 1
ATOM 755 O O . ALA A 1 95 ? 2.302 -6.075 -9.170 1.00 87.19 95 ALA A O 1
#

Foldseek 3Di:
DEEEEEQEDEQDDDPVNLVVSVVVLVVVQDPAAYEYEHEYEDAQDLLSRDQDDDRPCVVRVRYHYFYEYEYDPPDPVSVCRVVVPPRNPRHPHYD